Protein AF-A0A6J6N494-F1 (afdb_monomer)

Mean predicted aligned error: 5.53 Å

Sequence (133 aa):
MGIYVQSVPEFPFKIDIEVGNVGGPSGGQILTLAIYDKLTPGSLTGGQKIAGTGTITPEGVIGPIGGIRQKMYGALRAGAKWFLAPSENCDEVIGHVPDGIRVIKVSNIQDSLKAVKAIASSNGTASLPSCTK

Structure (mmCIF, N/CA/C/O backbone):
data_AF-A0A6J6N494-F1
#
_entry.id   AF-A0A6J6N494-F1
#
loop_
_atom_site.group_PDB
_atom_site.id
_atom_site.type_symbol
_atom_site.label_atom_id
_atom_site.label_alt_id
_atom_site.label_comp_id
_atom_site.label_asym_id
_atom_site.label_entity_id
_atom_site.label_seq_id
_atom_site.pdbx_PDB_ins_code
_atom_site.Cartn_x
_atom_site.Cartn_y
_atom_site.Cartn_z
_atom_site.occupancy
_atom_site.B_iso_or_equiv
_atom_site.auth_seq_id
_atom_site.auth_comp_id
_atom_site.auth_asym_id
_atom_site.auth_atom_id
_atom_site.pdbx_PDB_model_num
ATOM 1 N N . MET A 1 1 ? 15.628 -12.795 -23.690 1.00 40.03 1 MET A N 1
ATOM 2 C CA . MET A 1 1 ? 16.365 -13.539 -22.647 1.00 40.03 1 MET A CA 1
ATOM 3 C C . MET A 1 1 ? 17.738 -12.906 -22.548 1.00 40.03 1 MET A C 1
ATOM 5 O O . MET A 1 1 ? 18.440 -12.897 -23.549 1.00 40.03 1 MET A O 1
ATOM 9 N N . GLY A 1 2 ? 18.051 -12.271 -21.421 1.00 72.94 2 GLY A N 1
ATOM 10 C CA . GLY A 1 2 ? 19.299 -11.531 -21.210 1.00 72.94 2 GLY A CA 1
ATOM 11 C C . GLY A 1 2 ? 19.917 -11.900 -19.865 1.00 72.94 2 GLY A C 1
ATOM 12 O O . GLY A 1 2 ? 19.217 -12.409 -18.991 1.00 72.94 2 GLY A O 1
ATOM 13 N N . ILE A 1 3 ? 21.221 -11.672 -19.724 1.00 76.06 3 ILE A N 1
ATOM 14 C CA . ILE A 1 3 ? 21.945 -11.850 -18.462 1.00 76.06 3 ILE A CA 1
ATOM 15 C C . ILE A 1 3 ? 21.882 -10.521 -17.711 1.00 76.06 3 ILE A C 1
ATOM 17 O O . ILE A 1 3 ? 22.261 -9.486 -18.256 1.00 76.06 3 ILE A O 1
ATOM 21 N N . TYR A 1 4 ? 21.407 -10.559 -16.468 1.00 74.50 4 TYR A N 1
ATOM 22 C CA . TYR A 1 4 ? 21.381 -9.407 -15.574 1.00 74.50 4 TYR A CA 1
ATOM 23 C C . TYR A 1 4 ? 22.368 -9.647 -14.435 1.00 74.50 4 TYR A C 1
ATOM 25 O O . TYR A 1 4 ? 22.369 -10.716 -13.828 1.00 74.50 4 TYR A O 1
ATOM 33 N N . VAL A 1 5 ? 23.206 -8.653 -14.144 1.00 76.75 5 VAL A N 1
ATOM 34 C CA . VAL A 1 5 ? 24.010 -8.635 -12.920 1.00 76.75 5 VAL A CA 1
ATOM 35 C C . VAL A 1 5 ? 23.140 -8.024 -11.833 1.00 76.75 5 VAL A C 1
ATOM 37 O O . VAL A 1 5 ? 22.710 -6.878 -11.957 1.00 76.75 5 VAL A O 1
ATOM 40 N N . GLN A 1 6 ? 22.857 -8.793 -10.786 1.00 69.81 6 GLN A N 1
ATOM 41 C CA . GLN A 1 6 ? 22.067 -8.337 -9.650 1.00 69.81 6 GLN A CA 1
ATOM 42 C C . GLN A 1 6 ? 22.921 -8.416 -8.386 1.00 69.81 6 GLN A C 1
ATOM 44 O O . GLN A 1 6 ? 23.541 -9.441 -8.112 1.00 69.81 6 GLN A O 1
ATOM 49 N N . SER A 1 7 ? 22.965 -7.323 -7.625 1.00 75.44 7 SER A N 1
ATOM 50 C CA . SER A 1 7 ? 23.584 -7.321 -6.301 1.00 75.44 7 SER A CA 1
ATOM 51 C C . SER A 1 7 ? 22.679 -8.081 -5.335 1.00 75.44 7 SER A C 1
ATOM 53 O O . SER A 1 7 ? 21.497 -7.748 -5.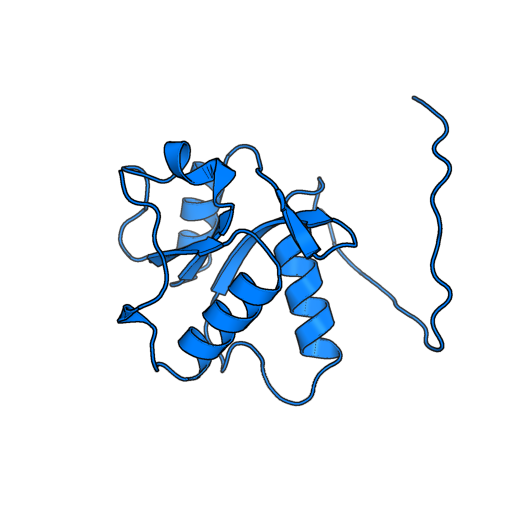211 1.00 75.44 7 SER A O 1
ATOM 55 N N . VAL A 1 8 ? 23.218 -9.110 -4.681 1.00 74.62 8 VAL A N 1
ATOM 56 C CA . VAL A 1 8 ? 22.508 -9.870 -3.649 1.00 74.62 8 VAL A CA 1
ATOM 57 C C . VAL A 1 8 ? 23.061 -9.438 -2.290 1.00 74.62 8 VAL A C 1
ATOM 59 O O . VAL A 1 8 ? 24.241 -9.667 -2.028 1.00 74.62 8 VAL A O 1
ATOM 62 N N . PRO A 1 9 ? 22.256 -8.783 -1.438 1.00 73.44 9 PRO A N 1
ATOM 63 C CA . PRO A 1 9 ? 22.696 -8.386 -0.107 1.00 73.44 9 PRO A CA 1
ATOM 64 C C . PRO A 1 9 ? 22.931 -9.607 0.790 1.00 73.44 9 PRO A C 1
ATOM 66 O O . PRO A 1 9 ? 22.164 -10.570 0.763 1.00 73.44 9 PRO A O 1
ATOM 69 N N . GLU A 1 10 ? 23.981 -9.543 1.607 1.00 81.56 10 GLU A N 1
ATOM 70 C CA . GLU A 1 10 ? 24.292 -10.555 2.615 1.00 81.56 10 GLU A CA 1
ATOM 71 C C . GLU A 1 10 ? 23.665 -10.137 3.953 1.00 81.56 10 GLU A C 1
ATOM 73 O O . GLU A 1 10 ? 23.941 -9.053 4.473 1.00 81.56 10 GLU A O 1
ATOM 78 N N . PHE A 1 11 ? 22.772 -10.969 4.494 1.00 79.38 11 PHE A N 1
ATOM 79 C CA . PHE A 1 11 ? 22.056 -10.684 5.739 1.00 79.38 11 PHE A CA 1
ATOM 80 C C . PHE A 1 11 ? 22.604 -11.534 6.893 1.00 79.38 11 PHE A C 1
ATOM 82 O O . PHE A 1 11 ? 22.948 -12.697 6.680 1.00 79.38 11 PHE A O 1
ATOM 89 N N . PRO A 1 12 ? 22.616 -11.025 8.141 1.00 84.94 12 PRO A N 1
ATOM 90 C CA . PRO A 1 12 ? 23.096 -11.779 9.305 1.00 84.94 12 PRO A CA 1
ATOM 91 C C . PRO A 1 12 ? 22.127 -12.888 9.767 1.00 84.94 12 PRO A C 1
ATOM 93 O O . PRO A 1 12 ? 22.304 -13.470 10.834 1.00 84.94 12 PRO A O 1
ATOM 96 N N . PHE A 1 13 ? 21.082 -13.173 8.989 1.00 82.88 13 PHE A N 1
ATOM 97 C CA . PHE A 1 13 ? 20.053 -14.171 9.258 1.00 82.88 13 PHE A CA 1
ATOM 98 C C . PHE A 1 13 ? 19.531 -14.760 7.942 1.00 82.88 13 PHE A C 1
ATOM 100 O O . PHE A 1 13 ? 19.651 -14.152 6.879 1.00 82.88 13 PHE A O 1
ATOM 107 N N . LYS A 1 14 ? 18.930 -15.952 8.015 1.00 80.56 14 LYS A N 1
ATOM 108 C CA . LYS A 1 14 ? 18.293 -16.597 6.860 1.00 80.56 14 LYS A CA 1
ATOM 109 C C . LYS A 1 14 ? 16.926 -15.976 6.587 1.00 80.56 14 LYS A C 1
ATOM 111 O O . LYS A 1 14 ? 16.158 -15.740 7.518 1.00 80.56 14 LYS A O 1
ATOM 116 N N . ILE A 1 15 ? 16.634 -15.738 5.312 1.00 76.38 15 ILE A N 1
ATOM 117 C CA . ILE A 1 15 ? 15.344 -15.237 4.838 1.00 76.38 15 ILE A CA 1
ATOM 118 C C . ILE A 1 15 ? 14.778 -16.275 3.874 1.00 76.38 15 ILE A C 1
ATOM 120 O O . ILE A 1 15 ? 15.287 -16.424 2.766 1.00 76.38 15 ILE A O 1
ATOM 124 N N . ASP A 1 16 ? 13.716 -16.957 4.289 1.00 80.69 16 ASP A N 1
ATOM 125 C CA . ASP A 1 16 ? 12.939 -17.850 3.432 1.00 80.69 16 ASP A CA 1
ATOM 126 C C . ASP A 1 16 ? 11.638 -17.138 3.032 1.00 80.69 16 ASP A C 1
ATOM 128 O O . ASP A 1 16 ? 10.850 -16.734 3.891 1.00 80.69 16 ASP A O 1
ATOM 132 N N . ILE A 1 17 ? 11.427 -16.937 1.726 1.00 74.88 17 ILE A N 1
ATOM 133 C CA . ILE A 1 17 ? 10.244 -16.255 1.179 1.00 74.88 17 ILE A CA 1
ATOM 134 C C . ILE A 1 17 ? 9.457 -17.238 0.317 1.00 74.88 17 ILE A C 1
ATOM 136 O O . ILE A 1 17 ? 9.919 -17.653 -0.744 1.00 74.88 17 ILE A O 1
ATOM 140 N N . GLU A 1 18 ? 8.231 -17.546 0.731 1.00 77.88 18 GLU A N 1
ATOM 141 C CA . GLU A 1 18 ? 7.276 -18.304 -0.071 1.00 77.88 18 GLU A CA 1
ATOM 142 C C . GLU A 1 18 ? 6.209 -17.354 -0.627 1.00 77.88 18 GLU A C 1
ATOM 144 O O . GLU A 1 18 ? 5.346 -16.859 0.095 1.00 77.88 18 GLU A O 1
ATOM 149 N N . VAL A 1 19 ? 6.290 -17.062 -1.926 1.00 68.31 19 VAL A N 1
ATOM 150 C CA . VAL A 1 19 ? 5.380 -16.123 -2.613 1.00 68.31 19 VAL A CA 1
ATOM 151 C C . VAL A 1 19 ? 4.241 -16.826 -3.362 1.00 68.31 19 VAL A C 1
ATOM 153 O O . VAL A 1 19 ? 3.382 -16.158 -3.934 1.00 68.31 19 VAL A O 1
ATOM 156 N N . GLY A 1 20 ? 4.193 -18.164 -3.351 1.00 73.44 20 GLY A N 1
ATOM 157 C CA . GLY A 1 20 ? 3.194 -18.953 -4.079 1.00 73.44 20 GLY A CA 1
ATOM 158 C C . GLY A 1 20 ? 3.137 -18.608 -5.576 1.00 73.44 20 GLY A C 1
ATOM 159 O O . GLY A 1 20 ? 4.149 -18.289 -6.193 1.00 73.44 20 GLY A O 1
ATOM 160 N N . ASN A 1 21 ? 1.935 -18.625 -6.163 1.00 68.06 21 ASN A N 1
ATOM 161 C CA . ASN A 1 21 ? 1.694 -18.294 -7.579 1.00 68.06 21 ASN A CA 1
ATOM 162 C C . ASN A 1 21 ? 1.564 -16.778 -7.847 1.00 68.06 21 ASN A C 1
ATOM 164 O O . ASN A 1 21 ? 0.747 -16.349 -8.666 1.00 68.06 21 ASN A O 1
ATOM 168 N N . VAL A 1 22 ? 2.330 -15.943 -7.143 1.00 67.06 22 VAL A N 1
ATOM 169 C CA . VAL A 1 22 ? 2.340 -14.490 -7.370 1.00 67.06 22 VAL A CA 1
ATOM 170 C C . VAL A 1 22 ? 3.347 -14.146 -8.471 1.00 67.06 22 VAL A C 1
ATOM 172 O O . VAL A 1 22 ? 4.533 -14.438 -8.357 1.00 67.06 22 VAL A O 1
ATOM 175 N N . GLY A 1 23 ? 2.871 -13.500 -9.540 1.00 64.44 23 GLY A N 1
ATOM 176 C CA . GLY A 1 23 ? 3.692 -13.069 -10.675 1.00 64.44 23 GLY A CA 1
ATOM 177 C C . GLY A 1 23 ? 3.807 -11.546 -10.801 1.00 64.44 23 GLY A C 1
ATOM 178 O O . GLY A 1 23 ? 2.818 -10.821 -10.683 1.00 64.44 23 GLY A O 1
ATOM 179 N N . GLY A 1 24 ? 5.014 -11.066 -11.115 1.00 69.69 24 GLY A N 1
ATOM 180 C CA . GLY A 1 24 ? 5.295 -9.679 -11.500 1.00 69.69 24 GLY A CA 1
ATOM 181 C C . GLY A 1 24 ? 5.628 -8.724 -10.340 1.00 69.69 24 GLY A C 1
ATOM 182 O O . GLY A 1 24 ? 5.256 -8.959 -9.192 1.00 69.69 24 GLY A O 1
ATOM 183 N N . PRO A 1 25 ? 6.294 -7.589 -10.626 1.00 79.19 25 PRO A N 1
ATOM 184 C CA . PRO A 1 25 ? 6.850 -6.695 -9.601 1.00 79.19 25 PRO A CA 1
ATOM 185 C C . PRO A 1 25 ? 5.784 -5.901 -8.827 1.00 79.19 25 PRO A C 1
ATOM 187 O O . PRO A 1 25 ? 6.081 -5.239 -7.840 1.00 79.19 25 PRO A O 1
ATOM 190 N N . SER A 1 26 ? 4.526 -5.955 -9.270 1.00 84.38 26 SER A N 1
ATOM 191 C CA . SER A 1 26 ? 3.432 -5.096 -8.802 1.00 84.38 26 SER A CA 1
ATOM 192 C C . SER A 1 26 ? 2.962 -5.334 -7.357 1.00 84.38 26 SER A C 1
ATOM 194 O O . SER A 1 26 ? 2.125 -4.578 -6.854 1.00 84.38 26 SER A O 1
ATOM 196 N N . GLY A 1 27 ? 3.454 -6.399 -6.718 1.00 84.94 27 GLY A N 1
ATOM 197 C CA . GLY A 1 27 ? 3.259 -6.698 -5.297 1.00 84.94 27 GLY A CA 1
ATOM 198 C C . GLY A 1 27 ? 4.429 -6.263 -4.408 1.00 84.94 27 GLY A C 1
ATOM 199 O O . GLY A 1 27 ? 4.391 -6.522 -3.208 1.00 84.94 27 GLY A O 1
ATOM 200 N N . GLY A 1 28 ? 5.457 -5.615 -4.969 1.00 92.19 28 GLY A N 1
ATOM 201 C CA . GLY A 1 28 ? 6.667 -5.232 -4.240 1.00 92.19 28 GLY A CA 1
ATOM 202 C C . GLY A 1 28 ? 6.362 -4.415 -2.987 1.00 92.19 28 GLY A C 1
ATOM 203 O O . GLY A 1 28 ? 6.811 -4.773 -1.903 1.00 92.19 28 GLY A O 1
ATOM 204 N N . GLN A 1 29 ? 5.506 -3.398 -3.103 1.00 95.69 29 GLN A N 1
ATOM 205 C CA . GLN A 1 29 ? 5.113 -2.564 -1.965 1.00 95.69 29 GLN A CA 1
ATOM 206 C C . GLN A 1 29 ? 4.530 -3.379 -0.795 1.00 95.69 29 GLN A C 1
ATOM 208 O O . GLN A 1 29 ? 4.956 -3.209 0.348 1.00 95.69 29 GLN A O 1
ATOM 213 N N . ILE A 1 30 ? 3.533 -4.238 -1.051 1.00 93.75 30 ILE A N 1
ATOM 214 C CA . ILE A 1 30 ? 2.845 -4.960 0.029 1.00 93.75 30 ILE A CA 1
ATOM 215 C C . ILE A 1 30 ? 3.743 -6.044 0.632 1.00 93.75 30 ILE A C 1
ATOM 217 O O . ILE A 1 30 ? 3.704 -6.261 1.842 1.00 93.75 30 ILE A O 1
ATOM 221 N N . LEU A 1 31 ? 4.610 -6.659 -0.181 1.00 92.62 31 LEU A N 1
ATOM 222 C CA . LEU A 1 31 ? 5.623 -7.598 0.296 1.00 92.62 31 LEU A CA 1
ATOM 223 C C . LEU A 1 31 ? 6.633 -6.901 1.217 1.00 92.62 31 LEU A C 1
ATOM 225 O O . LEU A 1 31 ? 6.932 -7.415 2.293 1.00 92.62 31 LEU A O 1
ATOM 229 N N . THR A 1 32 ? 7.105 -5.706 0.851 1.00 93.94 32 THR A N 1
ATOM 230 C CA . THR A 1 32 ? 7.998 -4.909 1.703 1.00 93.94 32 THR A CA 1
ATOM 231 C C . THR A 1 32 ? 7.349 -4.569 3.042 1.00 93.94 32 THR A C 1
ATOM 233 O O . THR A 1 32 ? 7.994 -4.718 4.077 1.00 93.94 32 THR A O 1
ATOM 236 N N . LEU A 1 33 ? 6.075 -4.162 3.053 1.00 95.12 33 LEU A N 1
ATOM 237 C CA . LEU A 1 33 ? 5.350 -3.894 4.301 1.00 95.12 33 LEU A CA 1
ATOM 238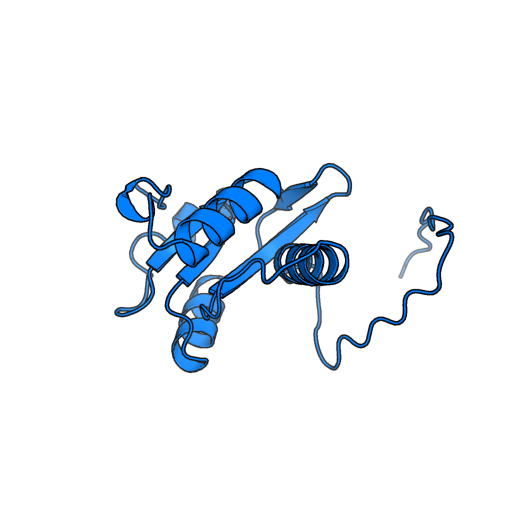 C C . LEU A 1 33 ? 5.188 -5.153 5.162 1.00 95.12 33 LEU A C 1
ATOM 240 O O . LEU A 1 33 ? 5.320 -5.064 6.378 1.00 95.12 33 LEU A O 1
ATOM 244 N N . ALA A 1 34 ? 4.936 -6.312 4.549 1.00 92.06 34 ALA A N 1
ATOM 245 C CA . ALA A 1 34 ? 4.819 -7.580 5.268 1.00 92.06 34 ALA A CA 1
ATOM 246 C C . ALA A 1 34 ? 6.151 -8.006 5.906 1.00 92.06 34 ALA A C 1
ATOM 248 O O . ALA A 1 34 ? 6.175 -8.428 7.060 1.00 92.06 34 ALA A O 1
ATOM 249 N N . ILE A 1 35 ? 7.267 -7.854 5.185 1.00 91.25 35 ILE A N 1
ATOM 250 C CA . ILE A 1 35 ? 8.607 -8.106 5.734 1.00 91.25 35 ILE A CA 1
ATOM 251 C C . ILE A 1 35 ? 8.903 -7.119 6.869 1.00 91.25 35 ILE A C 1
ATOM 253 O O . ILE A 1 35 ? 9.366 -7.532 7.929 1.00 91.25 35 ILE A O 1
ATOM 257 N N . TYR A 1 36 ? 8.592 -5.832 6.683 1.00 93.44 36 TYR A N 1
ATOM 258 C CA . TYR A 1 36 ? 8.769 -4.816 7.722 1.00 93.44 36 TYR A CA 1
ATOM 259 C C . TYR A 1 36 ? 7.982 -5.166 8.991 1.00 93.44 36 TYR A C 1
ATOM 261 O O . TYR A 1 36 ? 8.562 -5.184 10.071 1.00 93.44 36 TYR A O 1
ATOM 269 N N . ASP A 1 37 ? 6.697 -5.514 8.860 1.00 92.88 37 ASP A N 1
ATOM 270 C CA . ASP A 1 37 ? 5.843 -5.943 9.976 1.00 92.88 37 ASP A CA 1
ATOM 271 C C . ASP A 1 37 ? 6.447 -7.136 10.731 1.00 92.88 37 ASP A C 1
ATOM 273 O O . ASP A 1 37 ? 6.486 -7.133 11.955 1.00 92.88 37 ASP A O 1
ATOM 277 N N . LYS A 1 38 ? 7.012 -8.120 10.019 1.00 90.00 38 LYS A N 1
ATOM 278 C CA . LYS A 1 38 ? 7.677 -9.278 10.642 1.00 90.00 38 LYS A CA 1
ATOM 279 C C . LYS A 1 38 ? 8.968 -8.937 11.379 1.00 90.00 38 LYS A C 1
ATOM 281 O O . LYS A 1 38 ? 9.298 -9.617 12.348 1.00 90.00 38 LYS A O 1
ATOM 286 N N . LEU A 1 39 ? 9.708 -7.937 10.909 1.00 90.25 39 LEU A N 1
ATOM 287 C CA . LEU A 1 39 ? 10.988 -7.536 11.495 1.00 90.25 39 LEU A CA 1
ATOM 288 C C . LEU A 1 39 ? 10.834 -6.513 12.629 1.00 90.25 39 LEU A C 1
ATOM 290 O O . LEU A 1 39 ? 11.778 -6.313 13.393 1.00 90.25 39 LEU A O 1
ATOM 294 N N . THR A 1 40 ? 9.675 -5.863 12.755 1.00 90.31 40 THR A N 1
ATOM 295 C CA . THR A 1 40 ? 9.422 -4.863 13.800 1.00 90.31 40 THR A CA 1
ATOM 296 C C . THR A 1 40 ? 8.470 -5.371 14.883 1.00 90.31 40 THR A C 1
ATOM 298 O O . THR A 1 40 ? 7.548 -6.119 14.579 1.00 90.31 40 THR A O 1
ATOM 301 N N . PRO A 1 41 ? 8.632 -4.957 16.153 1.00 90.50 41 PRO A N 1
ATOM 302 C CA . PRO A 1 41 ? 7.694 -5.330 17.205 1.00 90.50 41 PRO A CA 1
ATOM 303 C C . PRO A 1 41 ? 6.280 -4.776 16.977 1.00 90.50 41 PRO A C 1
ATOM 305 O O . PRO A 1 41 ? 6.106 -3.621 16.587 1.00 90.50 41 PRO A O 1
ATOM 308 N N . GLY A 1 42 ? 5.275 -5.570 17.351 1.00 89.56 42 GLY A N 1
ATOM 309 C CA . GLY A 1 42 ? 3.861 -5.198 17.271 1.00 89.56 42 GLY A CA 1
ATOM 310 C C . GLY A 1 42 ? 3.198 -5.610 15.956 1.00 89.56 42 GLY A C 1
ATOM 311 O O . GLY A 1 42 ? 3.811 -6.248 15.114 1.00 89.56 42 GLY A O 1
ATOM 312 N N . SER A 1 43 ? 1.913 -5.277 15.810 1.00 91.06 43 SER A N 1
ATOM 313 C CA . SER A 1 43 ? 1.180 -5.459 14.552 1.00 91.06 43 SER A CA 1
ATOM 314 C C . SER A 1 43 ? 1.071 -4.120 13.840 1.00 91.06 43 SER A C 1
ATOM 316 O O . SER A 1 43 ? 0.393 -3.210 14.325 1.00 91.06 43 SER A O 1
ATOM 318 N N . LEU A 1 44 ? 1.699 -4.010 12.673 1.00 94.00 44 LEU A N 1
ATOM 319 C CA . LEU A 1 44 ? 1.705 -2.807 11.849 1.00 94.00 44 LEU A CA 1
ATOM 320 C C . LEU A 1 44 ? 0.284 -2.385 11.453 1.00 94.00 44 LEU A C 1
ATOM 322 O O . LEU A 1 44 ? -0.011 -1.194 11.423 1.00 94.00 44 LEU A O 1
ATOM 326 N N . THR A 1 45 ? -0.601 -3.347 11.174 1.00 93.31 45 THR A N 1
ATOM 327 C CA . THR A 1 45 ? -1.965 -3.093 10.682 1.00 93.31 45 THR A CA 1
ATOM 328 C C . THR A 1 45 ? -3.012 -2.939 11.784 1.00 93.31 45 THR A C 1
ATOM 330 O O . THR A 1 45 ? -4.146 -2.565 11.483 1.00 93.31 45 THR A O 1
ATOM 333 N N . GLY A 1 46 ? -2.685 -3.253 13.043 1.00 91.38 46 GLY A N 1
ATOM 334 C CA . GLY A 1 46 ? -3.653 -3.211 14.146 1.00 91.38 46 GLY A CA 1
ATOM 335 C C . GLY A 1 46 ? -4.884 -4.100 13.911 1.00 91.38 46 GLY A C 1
ATOM 336 O O . GLY A 1 46 ? -5.993 -3.738 14.297 1.00 91.38 46 GLY A O 1
ATOM 337 N N . GLY A 1 47 ? -4.717 -5.224 13.203 1.00 91.62 47 GLY A N 1
ATOM 338 C CA . GLY A 1 47 ? -5.806 -6.148 12.852 1.00 91.62 47 GLY A CA 1
ATOM 339 C C . GLY A 1 47 ? -6.690 -5.706 11.677 1.00 91.62 47 GLY A C 1
ATOM 340 O O . GLY A 1 47 ? -7.640 -6.408 11.325 1.00 91.62 47 GLY A O 1
ATOM 341 N N . GLN A 1 48 ? -6.396 -4.570 11.038 1.00 94.31 48 GLN A N 1
ATOM 342 C CA . GLN A 1 48 ? -7.148 -4.091 9.878 1.00 94.31 48 GLN A CA 1
ATOM 343 C C . GLN A 1 48 ? -6.767 -4.852 8.601 1.00 94.31 48 GLN A C 1
ATOM 345 O O . GLN A 1 48 ? -5.599 -5.152 8.350 1.00 94.31 48 GLN A O 1
ATOM 350 N N . LYS A 1 49 ? -7.761 -5.116 7.742 1.00 94.44 49 LYS A N 1
ATOM 351 C CA . LYS A 1 49 ? -7.540 -5.674 6.400 1.00 94.44 49 LYS A CA 1
ATOM 352 C C . LYS A 1 49 ? -7.212 -4.555 5.414 1.00 94.44 49 LYS A C 1
ATOM 354 O O . LYS A 1 49 ? -8.104 -3.816 4.983 1.00 94.44 49 LYS A O 1
ATOM 359 N N . ILE A 1 50 ? -5.931 -4.448 5.073 1.00 96.44 50 ILE A N 1
ATOM 360 C CA . ILE A 1 50 ? -5.377 -3.441 4.166 1.00 96.44 50 ILE A CA 1
ATOM 361 C C . ILE A 1 50 ? -4.788 -4.162 2.956 1.00 96.44 50 ILE A C 1
ATOM 363 O O . ILE A 1 50 ? -3.964 -5.061 3.105 1.00 96.44 50 ILE A O 1
ATOM 367 N N . ALA A 1 51 ? -5.219 -3.764 1.765 1.00 97.00 51 ALA A N 1
ATOM 368 C CA . ALA A 1 51 ? -4.633 -4.199 0.507 1.00 97.00 51 ALA A CA 1
ATOM 369 C C . ALA A 1 51 ? -3.768 -3.079 -0.082 1.00 97.00 51 ALA A C 1
ATOM 371 O O . ALA A 1 51 ? -3.927 -1.907 0.256 1.00 97.00 51 ALA A O 1
ATOM 372 N N . GLY A 1 52 ? -2.864 -3.427 -0.988 1.00 95.94 52 GLY A N 1
ATOM 373 C CA . GLY A 1 52 ? -2.044 -2.451 -1.692 1.00 95.94 52 GLY A CA 1
ATOM 374 C C . GLY A 1 52 ? -1.406 -3.041 -2.935 1.00 95.94 52 GLY A C 1
ATOM 375 O O . GLY A 1 52 ? -1.320 -4.263 -3.085 1.00 95.94 52 GLY A O 1
ATOM 376 N N . THR A 1 53 ? -0.970 -2.173 -3.838 1.00 96.25 53 THR A N 1
ATOM 377 C CA . THR A 1 53 ? -0.213 -2.557 -5.027 1.00 96.25 53 THR A CA 1
ATOM 378 C C . THR A 1 53 ? 0.778 -1.463 -5.382 1.00 96.25 53 THR A C 1
ATOM 380 O O . THR A 1 53 ? 0.523 -0.290 -5.157 1.00 96.25 53 THR A O 1
ATOM 383 N N . GLY A 1 54 ? 1.884 -1.857 -5.988 1.00 96.62 54 GLY A N 1
ATOM 384 C CA . GLY A 1 54 ? 2.938 -0.957 -6.412 1.00 96.62 54 GLY A CA 1
ATOM 385 C C . GLY A 1 54 ? 4.213 -1.753 -6.605 1.00 96.62 54 GLY A C 1
ATOM 386 O O . GLY A 1 54 ? 4.460 -2.726 -5.878 1.00 96.62 54 GLY A O 1
ATOM 387 N N . THR A 1 55 ? 5.017 -1.363 -7.587 1.00 96.38 55 THR A N 1
ATOM 388 C CA . THR A 1 55 ? 6.423 -1.775 -7.583 1.00 96.38 55 THR A CA 1
ATOM 389 C C . THR A 1 55 ? 7.144 -1.057 -6.444 1.00 96.38 55 THR A C 1
ATOM 391 O O . THR A 1 55 ? 6.591 -0.142 -5.832 1.00 96.38 55 THR A O 1
ATOM 394 N N . ILE A 1 56 ? 8.361 -1.480 -6.118 1.00 95.81 56 ILE A N 1
ATOM 395 C CA . ILE A 1 56 ? 9.184 -0.763 -5.148 1.00 95.81 56 ILE A CA 1
ATOM 396 C C . ILE A 1 56 ? 10.651 -0.815 -5.555 1.00 95.81 56 ILE A C 1
ATOM 398 O O . ILE A 1 56 ? 11.142 -1.873 -5.955 1.00 95.81 56 ILE A O 1
ATOM 402 N N . THR A 1 57 ? 11.333 0.325 -5.486 1.00 94.19 57 THR A N 1
ATOM 403 C CA . THR A 1 57 ? 12.785 0.409 -5.697 1.00 94.19 57 THR A CA 1
ATOM 404 C C . THR A 1 57 ? 13.540 0.231 -4.371 1.00 94.19 57 THR A C 1
ATOM 406 O O . THR A 1 57 ? 12.933 0.384 -3.305 1.00 94.19 57 THR A O 1
ATOM 409 N N . PRO A 1 58 ? 14.855 -0.062 -4.387 1.00 91.06 58 PRO A N 1
ATOM 410 C CA . PRO A 1 58 ? 15.676 -0.109 -3.170 1.00 91.06 58 PRO A CA 1
ATOM 411 C C . PRO A 1 58 ? 15.659 1.194 -2.353 1.00 91.06 58 PRO A C 1
ATOM 413 O O . PRO A 1 58 ? 15.768 1.160 -1.130 1.00 91.06 58 PRO A O 1
ATOM 416 N N . GLU A 1 59 ? 15.455 2.336 -3.009 1.00 94.31 59 GLU A N 1
ATOM 417 C CA . GLU A 1 59 ? 15.324 3.660 -2.383 1.00 94.31 59 GLU A CA 1
ATOM 418 C C . GLU A 1 59 ? 13.935 3.875 -1.751 1.00 94.31 59 GLU A C 1
ATOM 420 O O . GLU A 1 59 ? 13.676 4.905 -1.127 1.00 94.31 59 GLU A O 1
ATOM 425 N N . GLY A 1 60 ? 13.025 2.909 -1.901 1.00 96.00 60 GLY A N 1
ATOM 426 C CA . GLY A 1 60 ? 11.683 2.938 -1.329 1.00 96.00 60 GLY A CA 1
ATOM 427 C C . GLY A 1 60 ? 10.663 3.727 -2.148 1.00 96.00 60 GLY A C 1
ATOM 428 O O . GLY A 1 60 ? 9.602 4.057 -1.610 1.00 96.00 60 GLY A O 1
ATOM 429 N N . VAL A 1 61 ? 10.951 4.031 -3.418 1.00 98.06 61 VAL A N 1
ATOM 430 C CA . VAL A 1 61 ? 10.000 4.676 -4.339 1.00 98.06 61 VAL A CA 1
ATOM 431 C C . VAL A 1 61 ? 8.984 3.648 -4.822 1.00 98.06 61 VAL A C 1
ATOM 433 O O . VAL A 1 61 ? 9.362 2.542 -5.206 1.00 98.06 61 VAL A O 1
ATOM 436 N N . ILE A 1 62 ? 7.698 4.005 -4.796 1.00 98.12 62 ILE A N 1
ATOM 437 C CA . ILE A 1 62 ? 6.605 3.148 -5.263 1.00 98.12 62 ILE A CA 1
ATOM 438 C C . ILE A 1 62 ? 6.233 3.561 -6.679 1.00 98.12 62 ILE A C 1
ATOM 440 O O . ILE A 1 62 ? 5.776 4.680 -6.885 1.00 98.12 62 ILE A O 1
ATOM 444 N N . GLY A 1 63 ? 6.403 2.643 -7.627 1.00 97.19 63 GLY A N 1
ATOM 445 C CA . GLY A 1 63 ? 6.084 2.886 -9.031 1.00 97.19 63 GLY A CA 1
ATOM 446 C C . GLY A 1 63 ? 4.712 2.348 -9.454 1.00 97.19 63 GLY A C 1
ATOM 447 O O . GLY A 1 63 ? 4.071 1.580 -8.716 1.00 97.19 63 GLY A O 1
ATOM 448 N N . PRO A 1 64 ? 4.267 2.721 -10.667 1.00 97.06 64 PRO A N 1
ATOM 449 C CA . PRO A 1 64 ? 2.960 2.370 -11.191 1.00 97.06 64 PRO A CA 1
ATOM 450 C C . PRO A 1 64 ? 2.871 0.892 -11.562 1.00 97.06 64 PRO A C 1
ATOM 452 O O . PRO A 1 64 ? 3.865 0.176 -11.723 1.00 97.06 64 PRO A O 1
ATOM 455 N N . ILE A 1 65 ? 1.637 0.430 -11.723 1.00 96.19 65 ILE A N 1
ATOM 456 C CA . ILE A 1 65 ? 1.312 -0.944 -12.102 1.00 96.19 65 ILE A CA 1
ATOM 457 C C . ILE A 1 65 ? 0.216 -0.964 -13.164 1.00 96.19 65 ILE A C 1
ATOM 459 O O . ILE A 1 65 ? -0.543 -0.013 -13.304 1.00 96.19 65 ILE A O 1
ATOM 463 N N . GLY A 1 66 ? 0.090 -2.077 -13.883 1.00 94.56 66 GLY A N 1
ATOM 464 C CA . GLY A 1 66 ? -1.058 -2.317 -14.757 1.00 94.56 66 GLY A CA 1
ATOM 465 C C . GLY A 1 66 ? -2.247 -2.926 -14.007 1.00 94.56 66 GLY A C 1
ATOM 466 O O . GLY A 1 66 ? -2.070 -3.733 -13.087 1.00 94.56 66 GLY A O 1
ATOM 467 N N . GLY A 1 67 ? -3.462 -2.581 -14.439 1.00 94.81 67 GLY A N 1
ATOM 468 C CA . GLY A 1 67 ? -4.695 -3.238 -13.994 1.00 94.81 67 GLY A CA 1
ATOM 469 C C . GLY A 1 67 ? -5.128 -2.875 -12.570 1.00 94.81 67 GLY A C 1
ATOM 470 O O . GLY A 1 67 ? -5.640 -3.725 -11.833 1.00 94.81 67 GLY A O 1
ATOM 471 N N . ILE A 1 68 ? -4.903 -1.625 -12.147 1.00 96.50 68 ILE A N 1
ATOM 472 C CA . ILE A 1 68 ? -5.215 -1.195 -10.776 1.00 96.50 68 ILE A CA 1
ATOM 473 C C . ILE A 1 68 ? -6.708 -1.308 -10.456 1.00 96.50 68 ILE A C 1
ATOM 475 O O . ILE A 1 68 ? -7.074 -1.698 -9.348 1.00 96.50 68 ILE A O 1
ATOM 479 N N . ARG A 1 69 ? -7.580 -1.073 -11.443 1.00 96.88 69 ARG A N 1
ATOM 480 C CA . ARG A 1 69 ? -9.037 -1.193 -11.284 1.00 96.88 69 ARG A CA 1
ATOM 481 C C . ARG A 1 69 ? -9.433 -2.603 -10.862 1.00 96.88 69 ARG A C 1
ATOM 483 O O . ARG A 1 69 ? -10.095 -2.784 -9.843 1.00 96.88 69 ARG A O 1
ATOM 490 N N . GLN A 1 70 ? -8.966 -3.614 -11.590 1.00 96.00 70 GLN A N 1
ATOM 491 C CA . GLN A 1 70 ? -9.242 -5.023 -11.302 1.00 96.00 70 GLN A CA 1
ATOM 492 C C . GLN A 1 70 ? -8.717 -5.417 -9.917 1.00 96.00 70 GLN A C 1
ATOM 494 O O . GLN A 1 70 ? -9.374 -6.168 -9.193 1.00 96.00 70 GLN A O 1
ATOM 499 N N . LYS A 1 71 ? -7.564 -4.870 -9.517 1.00 96.06 71 LYS A N 1
ATOM 500 C CA . LYS A 1 71 ? -6.982 -5.100 -8.191 1.00 96.06 71 LYS A CA 1
ATOM 501 C C . LYS A 1 71 ? -7.794 -4.472 -7.063 1.00 96.06 71 LYS A C 1
ATOM 503 O O . LYS A 1 71 ? -7.950 -5.127 -6.037 1.00 96.06 71 LYS A O 1
ATOM 508 N N . MET A 1 72 ? -8.362 -3.278 -7.248 1.00 97.56 72 MET A N 1
ATOM 509 C CA . MET A 1 72 ? -9.265 -2.674 -6.257 1.00 97.56 72 MET A CA 1
ATOM 510 C C . MET A 1 72 ? -10.502 -3.552 -6.023 1.00 97.56 72 MET A C 1
ATOM 512 O O . MET A 1 72 ? -10.840 -3.844 -4.877 1.00 97.56 72 MET A O 1
ATOM 516 N N . TYR A 1 73 ? -11.129 -4.064 -7.088 1.00 97.19 73 TYR A N 1
ATOM 517 C CA . TYR A 1 73 ? -12.244 -5.014 -6.955 1.00 97.19 73 TYR A CA 1
ATOM 518 C C . TYR A 1 73 ? -11.811 -6.350 -6.335 1.00 97.19 73 TYR A C 1
ATOM 520 O O . TYR A 1 73 ? -12.554 -6.948 -5.557 1.00 97.19 73 TYR A O 1
ATOM 528 N N . GLY A 1 74 ? -10.610 -6.838 -6.657 1.00 96.25 74 GLY A N 1
ATOM 529 C CA . GLY A 1 74 ? -10.022 -8.011 -6.007 1.00 96.25 74 GLY A CA 1
ATOM 530 C C . GLY A 1 74 ? -9.855 -7.814 -4.498 1.00 96.25 74 GLY A C 1
ATOM 531 O O . GLY A 1 74 ? -10.282 -8.664 -3.719 1.00 96.25 74 GLY A O 1
ATOM 532 N N . ALA A 1 75 ? -9.311 -6.668 -4.091 1.00 96.88 75 ALA A N 1
ATOM 533 C CA . ALA A 1 75 ? -9.134 -6.296 -2.693 1.00 96.88 75 ALA A CA 1
ATOM 534 C C . ALA A 1 75 ? -10.468 -6.178 -1.945 1.00 96.88 75 ALA A C 1
ATOM 536 O O . ALA A 1 75 ? -10.601 -6.722 -0.848 1.00 96.88 75 ALA A O 1
ATOM 537 N N . LEU A 1 76 ? -11.468 -5.540 -2.560 1.00 97.12 76 LEU A N 1
ATOM 538 C CA . LEU A 1 76 ? -12.814 -5.458 -1.996 1.00 97.12 76 LEU A CA 1
ATOM 539 C C . LEU A 1 76 ? -13.408 -6.858 -1.776 1.00 97.12 76 LEU A C 1
ATOM 541 O O . LEU A 1 76 ? -13.887 -7.152 -0.684 1.00 97.12 76 LEU A O 1
ATOM 545 N N . ARG A 1 77 ? -13.324 -7.752 -2.775 1.00 96.88 77 ARG A N 1
ATOM 546 C CA . ARG A 1 77 ? -13.804 -9.144 -2.649 1.00 96.88 77 ARG A CA 1
ATOM 547 C C . ARG A 1 77 ? -13.070 -9.935 -1.564 1.00 96.88 77 ARG A C 1
ATOM 549 O O . ARG A 1 77 ? -13.671 -10.802 -0.941 1.00 96.88 77 ARG A O 1
ATOM 556 N N . ALA A 1 78 ? -11.801 -9.620 -1.305 1.00 95.75 78 ALA A N 1
ATOM 557 C CA . ALA A 1 78 ? -11.031 -10.184 -0.194 1.00 95.75 78 ALA A CA 1
ATOM 558 C C . ALA A 1 78 ? -11.384 -9.563 1.181 1.00 95.75 78 ALA A C 1
ATOM 560 O O . ALA A 1 78 ? -10.840 -9.965 2.216 1.00 95.75 78 ALA A O 1
ATOM 561 N N . GLY A 1 79 ? -12.303 -8.593 1.213 1.00 96.56 79 GLY A N 1
ATOM 562 C CA . GLY A 1 79 ? -12.778 -7.925 2.422 1.00 96.56 79 GLY A CA 1
ATOM 563 C C . GLY A 1 79 ? -11.857 -6.815 2.929 1.00 96.56 79 GLY A C 1
ATOM 564 O O . GLY A 1 79 ? -11.938 -6.458 4.107 1.00 96.56 79 GLY A O 1
ATOM 565 N N . ALA A 1 80 ? -10.962 -6.287 2.090 1.00 97.19 80 ALA A N 1
ATOM 566 C CA . ALA A 1 80 ? -10.165 -5.119 2.443 1.00 97.19 80 ALA A CA 1
ATOM 567 C C . ALA A 1 80 ? -11.036 -3.855 2.431 1.00 97.19 80 ALA A C 1
ATOM 569 O O . ALA A 1 80 ? -11.778 -3.612 1.482 1.00 97.19 80 ALA A O 1
ATOM 570 N N . LYS A 1 81 ? -10.909 -3.029 3.475 1.00 95.88 81 LYS A N 1
ATOM 571 C CA . LYS A 1 81 ? -11.573 -1.711 3.557 1.00 95.88 81 LYS A CA 1
ATOM 572 C C . LYS A 1 81 ? -10.679 -0.571 3.076 1.00 95.88 81 LYS A C 1
ATOM 574 O O . LYS A 1 81 ? -11.158 0.530 2.820 1.00 95.88 81 LYS A O 1
ATOM 579 N N . TRP A 1 82 ? -9.386 -0.847 2.948 1.00 97.25 82 TRP A N 1
ATOM 580 C CA . TRP A 1 82 ? -8.353 0.120 2.610 1.00 97.25 82 TRP A CA 1
ATOM 581 C C . TRP A 1 82 ? -7.501 -0.417 1.470 1.00 97.25 82 TRP A C 1
ATOM 583 O O . TRP A 1 82 ? -7.126 -1.593 1.483 1.00 97.25 82 TRP A O 1
ATOM 593 N N . PHE A 1 83 ? -7.184 0.449 0.513 1.00 97.94 83 PHE A N 1
ATOM 594 C CA . PHE A 1 83 ? -6.347 0.119 -0.632 1.00 97.94 83 PHE A CA 1
ATOM 595 C C . PHE A 1 83 ? -5.254 1.171 -0.818 1.00 97.94 83 PHE A C 1
ATOM 597 O O . PHE A 1 83 ? -5.560 2.337 -1.054 1.00 97.94 83 PHE A O 1
ATOM 604 N N . LEU A 1 84 ? -3.987 0.772 -0.725 1.00 98.25 84 LEU A N 1
ATOM 605 C CA . LEU A 1 84 ? -2.850 1.636 -1.042 1.00 98.25 84 LEU A CA 1
ATOM 606 C C . LEU A 1 84 ? -2.597 1.602 -2.557 1.00 98.25 84 LEU A C 1
ATOM 608 O O . LEU A 1 84 ? -2.333 0.535 -3.113 1.00 98.25 84 LEU A O 1
ATOM 612 N N . ALA A 1 85 ? -2.690 2.758 -3.211 1.00 98.06 85 ALA A N 1
ATOM 613 C CA . ALA A 1 85 ? -2.507 2.915 -4.651 1.00 98.06 85 ALA A CA 1
ATOM 614 C C . ALA A 1 85 ? -1.291 3.808 -4.964 1.00 98.06 85 ALA A C 1
ATOM 616 O O . ALA A 1 85 ? -1.152 4.859 -4.326 1.00 98.06 85 ALA A O 1
ATOM 617 N N . PRO A 1 86 ? -0.455 3.457 -5.962 1.00 98.25 86 PRO A N 1
ATOM 618 C CA . PRO A 1 86 ? 0.618 4.328 -6.425 1.00 98.25 86 PRO A CA 1
ATOM 619 C C . PRO A 1 86 ? 0.045 5.650 -6.932 1.00 98.25 86 PRO A C 1
ATOM 621 O O . PRO A 1 86 ? -0.977 5.671 -7.622 1.00 98.25 86 PRO A O 1
ATOM 624 N N . SER A 1 87 ? 0.711 6.754 -6.613 1.00 97.75 87 SER A N 1
ATOM 625 C CA . SER A 1 87 ? 0.307 8.093 -7.047 1.00 97.75 87 SER A CA 1
ATOM 626 C C . SER A 1 87 ? 0.258 8.229 -8.565 1.00 97.75 87 SER A C 1
ATOM 628 O O . SER A 1 87 ? -0.666 8.847 -9.088 1.00 97.75 87 SER A O 1
ATOM 630 N N . GLU A 1 88 ? 1.175 7.569 -9.265 1.00 97.44 88 GLU A N 1
ATOM 631 C CA . GLU A 1 88 ? 1.228 7.521 -10.728 1.00 97.44 88 GLU A CA 1
ATOM 632 C C . GLU A 1 88 ? 0.057 6.751 -11.366 1.00 97.44 88 GLU A C 1
ATOM 634 O O . GLU A 1 88 ? -0.196 6.904 -12.555 1.00 97.44 88 GLU A O 1
ATOM 639 N N . ASN A 1 89 ? -0.709 5.964 -10.600 1.00 97.50 89 ASN A N 1
ATOM 640 C CA . ASN A 1 89 ? -1.934 5.322 -11.088 1.00 97.50 89 ASN A CA 1
ATOM 641 C C . ASN A 1 89 ? -3.209 6.137 -10.793 1.00 97.50 89 ASN A C 1
ATOM 643 O O . ASN A 1 89 ? -4.311 5.642 -11.048 1.00 97.50 89 ASN A O 1
ATOM 647 N N . CYS A 1 90 ? -3.116 7.353 -10.239 1.00 97.31 90 CYS A N 1
ATOM 648 C CA . CYS A 1 90 ? -4.307 8.095 -9.813 1.00 97.31 90 CYS A CA 1
ATOM 649 C C . CYS A 1 90 ? -5.310 8.363 -10.946 1.00 97.31 90 CYS A C 1
ATOM 651 O O . CYS A 1 90 ? -6.513 8.275 -10.700 1.00 97.31 90 CYS A O 1
ATOM 653 N N . ASP A 1 91 ? -4.850 8.585 -12.178 1.00 96.81 91 ASP A N 1
ATOM 654 C CA . ASP A 1 91 ? -5.729 8.789 -13.339 1.00 96.81 91 ASP A CA 1
ATOM 655 C C . ASP A 1 91 ? -6.616 7.567 -13.628 1.00 96.81 91 ASP A C 1
ATOM 657 O O . ASP A 1 91 ? -7.764 7.696 -14.054 1.00 96.81 91 ASP A O 1
ATOM 661 N N . GLU A 1 92 ? -6.128 6.357 -13.342 1.00 96.19 92 GLU A N 1
ATOM 662 C CA . GLU A 1 92 ? -6.909 5.126 -13.489 1.00 96.19 92 GLU A CA 1
ATOM 663 C C . GLU A 1 92 ? -7.831 4.850 -12.296 1.00 96.19 92 GLU A C 1
ATOM 665 O O . GLU A 1 92 ? -8.815 4.117 -12.449 1.00 96.19 92 GLU A O 1
ATOM 670 N N . VAL A 1 93 ? -7.499 5.398 -11.123 1.00 96.88 93 VAL A N 1
ATOM 671 C CA . VAL A 1 93 ? -8.240 5.237 -9.863 1.00 96.88 93 VAL A CA 1
ATOM 672 C C . VAL A 1 93 ? -9.443 6.174 -9.805 1.00 96.88 93 VAL A C 1
ATOM 674 O O . VAL A 1 93 ? -10.526 5.760 -9.382 1.00 96.88 93 VAL A O 1
ATOM 677 N N . ILE A 1 94 ?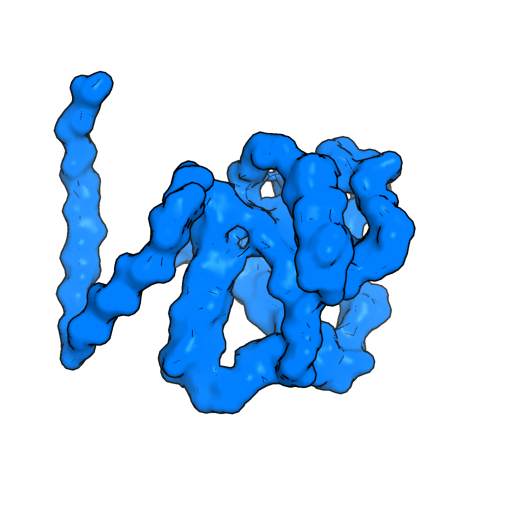 -9.269 7.434 -10.208 1.00 96.12 94 ILE A N 1
ATOM 678 C CA . ILE A 1 94 ? -10.308 8.466 -10.127 1.00 96.12 94 ILE A CA 1
ATOM 679 C C . ILE A 1 94 ? -11.536 8.029 -10.936 1.00 96.12 94 ILE A C 1
ATOM 681 O O . ILE A 1 94 ? -11.447 7.713 -12.117 1.00 96.12 94 ILE A O 1
ATOM 685 N N . GLY A 1 95 ? -12.704 8.014 -10.288 1.00 95.31 95 GLY A N 1
ATOM 686 C CA . GLY A 1 95 ? -13.965 7.577 -10.903 1.00 95.31 95 GLY A CA 1
ATOM 687 C C . GLY A 1 95 ? -14.145 6.058 -11.011 1.00 95.31 95 GLY A C 1
ATOM 688 O O . GLY A 1 95 ? -15.169 5.609 -11.517 1.00 95.31 95 GLY A O 1
ATOM 689 N N . HIS A 1 96 ? -13.190 5.262 -10.521 1.00 96.31 96 HIS A N 1
ATOM 690 C CA . HIS A 1 96 ? -13.223 3.797 -10.592 1.00 96.31 96 HIS A CA 1
ATOM 691 C C . HIS A 1 96 ? -13.051 3.107 -9.237 1.00 96.31 96 HIS A C 1
ATOM 693 O O . HIS A 1 96 ? -12.878 1.888 -9.190 1.00 96.31 96 HIS A O 1
ATOM 699 N N . VAL A 1 97 ? -13.087 3.870 -8.143 1.00 96.75 97 VAL A N 1
ATOM 700 C CA . VAL A 1 97 ? -13.049 3.333 -6.782 1.00 96.75 97 VAL A CA 1
ATOM 701 C C . VAL A 1 97 ? -14.351 2.571 -6.507 1.00 96.75 97 VAL A C 1
ATOM 703 O O . VAL A 1 97 ? -15.416 3.178 -6.603 1.00 96.75 97 VAL A O 1
ATOM 706 N N . PRO A 1 98 ? -14.298 1.267 -6.178 1.00 95.25 98 PRO A N 1
ATOM 707 C CA . PRO A 1 98 ? -15.486 0.510 -5.794 1.00 95.25 98 PRO A CA 1
ATOM 708 C C . PRO A 1 98 ? -16.105 1.034 -4.492 1.00 95.25 98 PRO A C 1
ATOM 710 O O . PRO A 1 98 ? -15.388 1.436 -3.574 1.00 95.25 98 PRO A O 1
ATOM 713 N N . ASP A 1 99 ? -17.426 0.941 -4.362 1.00 95.44 99 ASP A N 1
ATOM 714 C CA . ASP A 1 99 ? -18.090 1.244 -3.095 1.00 95.44 99 ASP A CA 1
ATOM 715 C C . ASP A 1 99 ? -17.626 0.285 -1.986 1.00 95.44 99 ASP A C 1
ATOM 717 O O . ASP A 1 99 ? -17.468 -0.921 -2.190 1.00 95.44 99 ASP A O 1
ATOM 721 N N . GLY A 1 100 ? -17.405 0.824 -0.785 1.00 93.88 100 GLY A N 1
ATOM 722 C CA . GLY A 1 100 ? -16.996 0.041 0.386 1.00 93.88 100 GLY A CA 1
ATOM 723 C C . GLY A 1 100 ? -15.485 -0.153 0.559 1.00 93.88 100 GLY A C 1
ATOM 724 O O . GLY A 1 100 ? -15.076 -0.742 1.562 1.00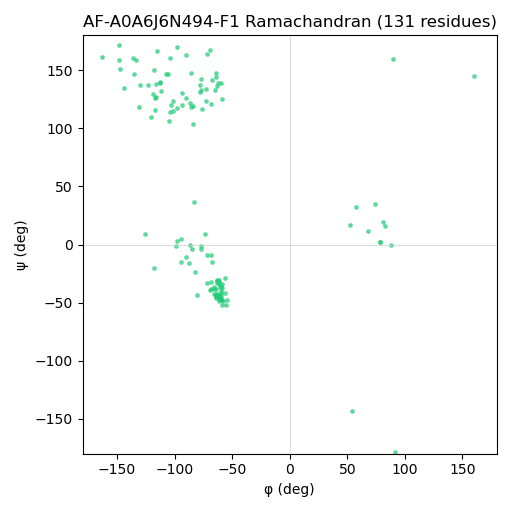 93.88 100 GLY A O 1
ATOM 725 N N . ILE A 1 101 ? -14.650 0.378 -0.343 1.00 95.56 101 ILE A N 1
ATOM 726 C CA . ILE A 1 101 ? -13.194 0.446 -0.159 1.00 95.56 101 ILE A CA 1
ATOM 727 C C . ILE A 1 101 ? -12.700 1.890 -0.258 1.00 95.56 101 ILE A C 1
ATOM 729 O O . ILE A 1 101 ? -13.114 2.653 -1.128 1.00 95.56 101 ILE A O 1
ATOM 733 N N . ARG A 1 102 ? -11.793 2.285 0.638 1.00 96.19 102 ARG A N 1
ATOM 734 C CA . ARG A 1 102 ? -11.153 3.601 0.601 1.00 96.19 102 ARG A CA 1
ATOM 735 C C . ARG A 1 102 ? -9.749 3.496 0.021 1.00 96.19 102 ARG A C 1
ATOM 737 O O . ARG A 1 102 ? -8.907 2.767 0.545 1.00 96.19 102 ARG A O 1
ATOM 744 N N . VAL A 1 103 ? -9.498 4.257 -1.042 1.00 97.38 103 VAL A N 1
ATOM 745 C CA . VAL A 1 103 ? -8.199 4.292 -1.722 1.00 97.38 103 VAL A CA 1
ATOM 746 C C . VAL A 1 103 ? -7.336 5.417 -1.163 1.00 97.38 103 VAL A C 1
ATOM 748 O O . VAL A 1 103 ? -7.785 6.559 -1.044 1.00 97.38 103 VAL A O 1
ATOM 751 N N . ILE A 1 104 ? -6.097 5.080 -0.822 1.00 97.94 104 ILE A N 1
ATOM 752 C CA . ILE A 1 104 ? -5.092 5.990 -0.280 1.00 97.94 104 ILE A CA 1
ATOM 753 C C . ILE A 1 104 ? -3.945 6.082 -1.275 1.00 97.94 104 ILE A C 1
ATOM 755 O O . ILE A 1 104 ? -3.378 5.068 -1.682 1.00 97.94 104 ILE A O 1
ATOM 759 N N . LYS A 1 105 ? -3.600 7.312 -1.640 1.00 97.94 105 LYS A N 1
ATOM 760 C CA . LYS A 1 105 ? -2.499 7.620 -2.547 1.00 97.94 105 LYS A CA 1
ATOM 761 C C . LYS A 1 105 ? -1.162 7.509 -1.814 1.00 97.94 105 LYS A C 1
ATOM 763 O O . LYS A 1 105 ? -0.996 8.113 -0.757 1.00 97.94 105 LYS A O 1
ATOM 768 N N . VAL A 1 106 ? -0.193 6.811 -2.396 1.00 98.19 106 VAL A N 1
ATOM 769 C CA . VAL A 1 106 ? 1.176 6.700 -1.866 1.00 98.19 106 VAL A CA 1
ATOM 770 C C . VAL A 1 106 ? 2.213 6.883 -2.974 1.00 98.19 106 VAL A C 1
ATOM 772 O O . VAL A 1 106 ? 1.977 6.468 -4.106 1.00 98.19 106 VAL A O 1
ATOM 775 N N . SER A 1 107 ? 3.367 7.472 -2.659 1.00 97.81 107 SER A N 1
ATOM 776 C CA . SER A 1 107 ? 4.485 7.603 -3.614 1.00 97.81 107 SER A CA 1
ATOM 777 C C . SER A 1 107 ? 5.749 6.876 -3.153 1.00 97.81 107 SER A C 1
ATOM 779 O O . SER A 1 107 ? 6.635 6.585 -3.951 1.00 97.81 107 SER A O 1
ATOM 781 N N . ASN A 1 108 ? 5.864 6.582 -1.859 1.00 97.94 108 ASN A N 1
ATOM 782 C CA . ASN A 1 108 ? 7.016 5.894 -1.287 1.00 97.94 108 ASN A CA 1
ATOM 783 C C . ASN A 1 108 ? 6.613 5.021 -0.084 1.00 97.94 108 ASN A C 1
ATOM 785 O O . ASN A 1 108 ? 5.480 5.063 0.418 1.00 97.94 108 ASN A O 1
ATOM 789 N N . ILE A 1 109 ? 7.557 4.218 0.401 1.00 97.12 109 ILE A N 1
ATOM 790 C CA . ILE A 1 109 ? 7.323 3.298 1.519 1.00 97.12 109 ILE A CA 1
ATOM 791 C C . ILE A 1 109 ? 6.976 4.021 2.830 1.00 97.12 109 ILE A C 1
ATOM 793 O O . ILE A 1 109 ? 6.191 3.503 3.623 1.00 97.12 109 ILE A O 1
ATOM 797 N N . GLN A 1 110 ? 7.483 5.238 3.047 1.00 97.00 110 GLN A N 1
ATOM 798 C CA . GLN A 1 110 ? 7.173 6.023 4.245 1.00 97.00 110 GLN A CA 1
ATOM 799 C C . GLN A 1 110 ? 5.718 6.495 4.244 1.00 97.00 110 GLN A C 1
ATOM 801 O O . GLN A 1 110 ? 5.063 6.443 5.285 1.00 97.00 110 GLN A O 1
ATOM 806 N N . ASP A 1 111 ? 5.181 6.889 3.087 1.00 97.19 111 ASP A N 1
ATOM 807 C CA . ASP A 1 111 ? 3.756 7.214 2.940 1.00 97.19 111 ASP A CA 1
ATOM 808 C C . ASP A 1 111 ? 2.887 6.003 3.285 1.00 97.19 111 ASP A C 1
ATOM 810 O O . ASP A 1 111 ? 1.896 6.120 4.006 1.00 97.19 111 ASP A O 1
ATOM 814 N N . SER A 1 112 ? 3.306 4.822 2.827 1.00 97.31 112 SER A N 1
ATOM 815 C CA . SER A 1 112 ? 2.611 3.568 3.111 1.00 97.31 112 SER A CA 1
ATOM 816 C C . SER A 1 112 ? 2.630 3.235 4.602 1.00 97.31 112 SER A C 1
ATOM 818 O O . SER A 1 112 ? 1.586 2.935 5.176 1.00 97.31 112 SER A O 1
ATOM 820 N N . LEU A 1 113 ? 3.786 3.350 5.261 1.00 96.31 113 LEU A N 1
ATOM 821 C CA . LEU A 1 113 ? 3.908 3.138 6.70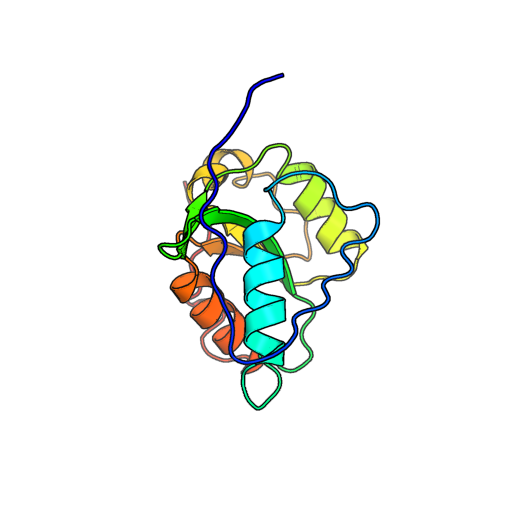6 1.00 96.31 113 LEU A CA 1
ATOM 822 C C . LEU A 1 113 ? 3.052 4.128 7.504 1.00 96.31 113 LEU A C 1
ATOM 824 O O . LEU A 1 113 ? 2.377 3.724 8.451 1.00 96.31 113 LEU A O 1
ATOM 828 N N . LYS A 1 114 ? 3.046 5.411 7.120 1.00 95.94 114 LYS A N 1
ATOM 829 C CA . LYS A 1 114 ? 2.191 6.434 7.745 1.00 95.94 114 LYS A CA 1
ATOM 830 C C . LYS A 1 114 ? 0.713 6.086 7.587 1.00 95.94 114 LYS A C 1
ATOM 832 O O . LYS A 1 114 ? -0.021 6.116 8.572 1.00 95.94 114 LYS A O 1
ATOM 837 N N . ALA A 1 115 ? 0.294 5.714 6.378 1.00 96.75 115 ALA A N 1
ATOM 838 C CA . ALA A 1 115 ? -1.083 5.334 6.091 1.00 96.75 115 ALA A CA 1
ATOM 839 C C . ALA A 1 115 ? -1.522 4.114 6.906 1.00 96.75 115 ALA A C 1
ATOM 841 O O . ALA A 1 115 ? -2.558 4.156 7.567 1.00 96.75 115 ALA A O 1
ATOM 842 N N . VAL A 1 116 ? -0.715 3.051 6.917 1.00 96.38 116 VAL A N 1
ATOM 843 C CA . VAL A 1 116 ? -1.032 1.820 7.649 1.00 96.38 116 VAL A CA 1
ATOM 844 C C . VAL A 1 116 ? -1.106 2.074 9.157 1.00 96.38 116 VAL A C 1
ATOM 846 O O . VAL A 1 116 ? -2.061 1.633 9.790 1.00 96.38 116 VAL A O 1
ATOM 849 N N . LYS A 1 117 ? -0.180 2.853 9.731 1.00 94.50 117 LYS A N 1
ATOM 850 C CA . LYS A 1 117 ? -0.207 3.211 11.163 1.00 94.50 117 LYS A CA 1
ATOM 851 C C . LYS A 1 117 ? -1.412 4.088 11.535 1.00 94.50 117 LYS A C 1
ATOM 85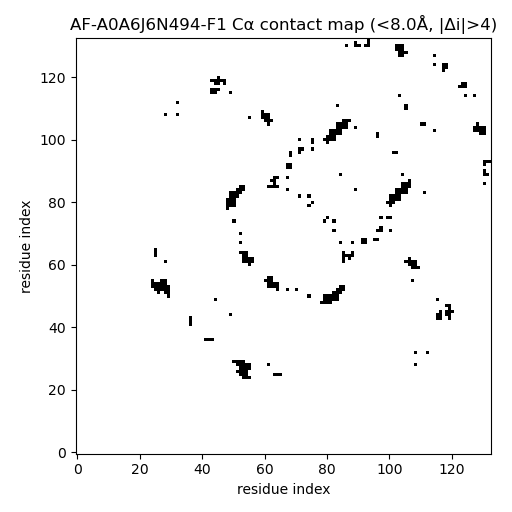3 O O . LYS A 1 117 ? -2.012 3.897 12.596 1.00 94.50 117 LYS A O 1
ATOM 858 N N . ALA A 1 118 ? -1.798 5.025 10.669 1.00 95.25 118 ALA A N 1
ATOM 859 C CA . ALA A 1 118 ? -3.009 5.829 10.857 1.00 95.25 118 ALA A CA 1
ATOM 860 C C . ALA A 1 118 ? -4.276 4.953 10.822 1.00 95.25 118 ALA A C 1
ATOM 862 O O . ALA A 1 118 ? -5.152 5.076 11.677 1.00 95.25 118 ALA A O 1
ATOM 863 N N . ILE A 1 119 ? -4.344 4.002 9.885 1.00 95.31 119 ILE A N 1
ATOM 864 C CA . ILE A 1 119 ? -5.429 3.013 9.820 1.00 95.31 119 ILE A CA 1
ATOM 865 C C . ILE A 1 119 ? -5.461 2.142 11.085 1.00 95.31 119 ILE A C 1
ATOM 867 O O . ILE A 1 119 ? -6.526 1.973 11.676 1.00 95.31 119 ILE A O 1
ATOM 871 N N . ALA A 1 120 ? -4.311 1.626 11.522 1.00 93.81 120 ALA A N 1
ATOM 872 C CA . ALA A 1 120 ? -4.197 0.744 12.684 1.00 93.81 120 ALA A CA 1
ATOM 873 C C . ALA A 1 120 ? -4.694 1.409 13.976 1.00 93.81 120 ALA A C 1
ATOM 875 O O . ALA A 1 120 ? -5.380 0.786 14.780 1.00 93.81 120 ALA A O 1
ATOM 876 N N . SER A 1 121 ? -4.383 2.694 14.154 1.00 91.81 121 SER A N 1
ATOM 877 C CA . SER A 1 121 ? -4.798 3.478 15.323 1.00 91.81 121 SER A CA 1
ATOM 878 C C . SER A 1 121 ? -6.204 4.077 15.203 1.00 91.81 121 SER A C 1
ATOM 880 O O . SER A 1 121 ? -6.670 4.715 16.145 1.00 91.81 121 SER A O 1
ATOM 882 N N . SER A 1 122 ? -6.883 3.906 14.059 1.00 85.81 122 SER A N 1
ATOM 883 C CA . SER A 1 122 ? -8.138 4.601 13.713 1.00 85.81 122 SER A CA 1
ATOM 884 C C . SER A 1 122 ? -8.072 6.132 13.855 1.00 85.81 122 SER A C 1
ATOM 886 O O . SER A 1 122 ? -9.103 6.804 13.858 1.00 85.81 122 SER A O 1
ATOM 888 N N . ASN A 1 123 ? -6.867 6.699 13.930 1.00 81.62 123 ASN A N 1
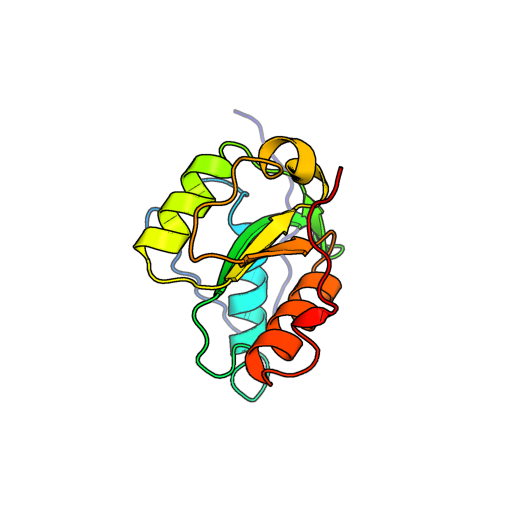ATOM 889 C CA . ASN A 1 123 ? -6.618 8.119 14.130 1.00 81.62 123 ASN A CA 1
ATOM 890 C C . ASN A 1 123 ? -5.988 8.712 12.865 1.00 81.62 123 ASN A C 1
ATOM 892 O O . ASN A 1 123 ? -5.159 8.082 12.214 1.00 81.62 123 ASN A O 1
ATOM 896 N N . GLY A 1 124 ? -6.395 9.923 12.483 1.00 79.12 124 GLY A N 1
ATOM 897 C CA . GLY A 1 124 ? -5.852 10.592 11.299 1.00 79.12 124 GLY A CA 1
ATOM 898 C C . GLY A 1 124 ? -6.225 9.925 9.972 1.00 79.12 124 GLY A C 1
ATOM 899 O O . GLY A 1 124 ? -5.690 10.288 8.931 1.00 79.12 124 GLY A O 1
ATOM 900 N N . THR A 1 125 ? -7.171 8.981 9.958 1.00 83.00 125 THR A N 1
ATOM 901 C 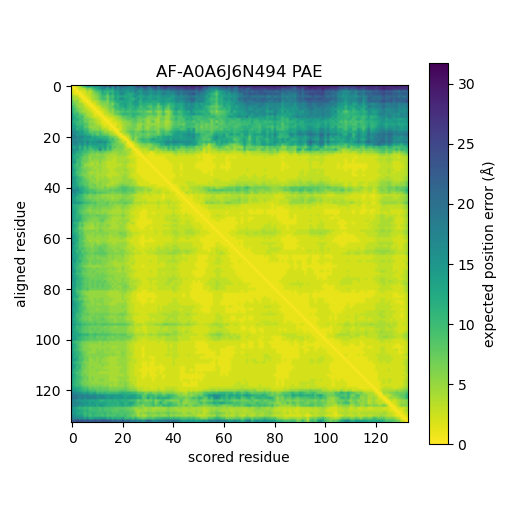CA . THR A 1 125 ? -7.623 8.372 8.702 1.00 83.00 125 THR A CA 1
ATOM 902 C C . THR A 1 125 ? -8.274 9.407 7.789 1.00 83.00 125 THR A C 1
ATOM 904 O O . THR A 1 125 ? -8.156 9.298 6.576 1.00 83.00 125 THR A O 1
ATOM 907 N N . ALA A 1 126 ? -8.932 10.439 8.323 1.00 80.88 126 ALA A N 1
ATOM 908 C CA . ALA A 1 126 ? -9.565 11.498 7.533 1.00 80.88 126 ALA A CA 1
ATOM 909 C C . ALA A 1 126 ? -8.565 12.325 6.701 1.00 80.88 126 ALA A C 1
ATOM 911 O O . ALA A 1 126 ? -8.896 12.708 5.585 1.00 80.88 126 ALA A O 1
ATOM 912 N N . SER A 1 127 ? -7.341 12.539 7.194 1.00 86.62 127 SER A N 1
ATOM 913 C CA . SER A 1 127 ? -6.314 13.338 6.509 1.00 86.62 127 SER A CA 1
ATOM 914 C C . SER A 1 127 ? -5.471 12.543 5.509 1.00 86.62 127 SER A C 1
ATOM 916 O O . SER A 1 127 ? -4.590 13.114 4.865 1.00 86.62 127 SER A O 1
ATOM 918 N N . LEU A 1 128 ? -5.720 11.236 5.359 1.00 92.19 128 LEU A N 1
ATOM 919 C CA . LEU A 1 128 ? -4.966 10.417 4.418 1.00 92.19 128 LEU A CA 1
ATOM 920 C C . LEU A 1 128 ? -5.214 10.863 2.972 1.00 92.19 128 LEU A C 1
ATOM 922 O O . LEU A 1 128 ? -6.374 11.029 2.573 1.00 92.19 128 LEU A O 1
ATOM 926 N N . PRO A 1 129 ? -4.139 11.022 2.178 1.00 93.25 129 PRO A N 1
ATOM 927 C CA . PRO A 1 129 ? -4.238 11.506 0.812 1.00 93.25 129 PRO A CA 1
ATOM 928 C C . PRO A 1 129 ? -5.042 10.526 -0.042 1.00 93.25 129 PRO A C 1
ATOM 930 O O . PRO A 1 129 ? -4.842 9.314 0.013 1.00 93.25 129 PRO A O 1
ATOM 933 N N . SER A 1 130 ? -5.933 11.063 -0.867 1.00 93.06 130 SER A N 1
ATOM 934 C CA . SER A 1 130 ? -6.663 10.313 -1.890 1.00 93.06 130 SER A CA 1
ATOM 935 C C . SER A 1 130 ? -6.263 10.809 -3.279 1.00 93.06 130 SER A C 1
ATOM 937 O O . SER A 1 130 ? -5.585 11.832 -3.418 1.00 93.06 130 SER A O 1
ATOM 939 N N . CYS A 1 131 ? -6.627 10.055 -4.313 1.00 91.31 131 CYS A N 1
ATOM 940 C CA . CYS A 1 131 ? -6.519 10.538 -5.682 1.00 91.31 131 CYS A CA 1
ATOM 941 C C . CYS A 1 131 ? -7.664 11.524 -5.941 1.00 91.31 131 CYS A C 1
ATOM 943 O O . CYS A 1 131 ? -8.834 11.150 -5.886 1.00 91.31 131 CYS A O 1
ATOM 945 N N . THR A 1 132 ? -7.317 12.777 -6.208 1.00 86.75 132 THR A N 1
ATOM 946 C CA . THR A 1 132 ? -8.246 13.853 -6.564 1.00 86.75 132 THR A CA 1
ATOM 947 C C . THR A 1 132 ? -7.922 14.342 -7.970 1.00 86.75 132 THR A C 1
ATOM 949 O O . THR A 1 132 ? -6.768 14.242 -8.386 1.00 86.75 132 THR A O 1
ATOM 952 N N . LYS A 1 133 ? -8.940 14.833 -8.688 1.00 63.25 133 LYS A N 1
ATOM 953 C CA . LYS A 1 133 ? -8.752 15.531 -9.968 1.00 63.25 133 LYS A CA 1
ATOM 954 C C . LYS A 1 133 ? -8.008 16.848 -9.782 1.00 63.25 133 LYS A C 1
ATOM 956 O O . LYS A 1 133 ? -8.111 17.411 -8.667 1.00 63.25 133 LYS A O 1
#

Secondary structure (DSSP, 8-state):
-----------SS------TT--SGGGHHHHHHHHHHHHSSS-TTTT--EEE--EE-TT-BEEP-S-HHHHHHHHHHTT-SEEEEEGGGHHHHTT-PPTT-EEEEESBHHHHHHHHHHHHTTSSGGGS-----

Solvent-accessible surface area (backbone atoms only — not comparable to full-atom values): 7951 Å² total; per-residue (Å²): 140,82,91,78,91,75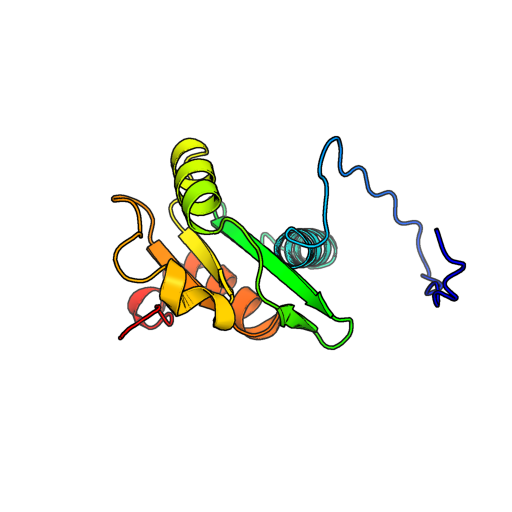,90,78,86,88,65,103,62,92,83,87,83,87,69,78,96,69,79,74,62,41,48,38,41,45,52,51,52,52,53,48,36,74,76,42,92,70,67,56,39,56,89,57,53,70,38,56,43,11,20,56,48,97,89,34,44,34,37,60,62,86,64,61,54,63,48,53,54,49,32,43,76,73,63,18,47,35,34,41,35,22,50,82,40,29,83,65,42,54,96,52,70,57,90,82,43,48,62,33,46,26,54,30,52,68,50,45,52,50,49,38,43,22,55,32,66,72,43,68,55,85,76,56,50,55,63,73,136

Organism: NCBI:txid449393

Foldseek 3Di:
DDDDDDDDDDDPDDDDDDPDPDDDQFCQLVVVVVVVCVVDPDGLQLPAQEEETFGADPVFFTHADPPVLVVLVVSVVVVHQEYEHEQVCLVVCVPRRDPRHAYAYDGGNVLVSVQSNCNNVVHCVVVGHHRDD

Nearest PDB structures (foldseek):
  3wu6-assembly1_E  TM=8.917E-01  e=4.719E-06  Escherichia coli DH1
  3wu6-assembly1_A  TM=8.445E-01  e=7.522E-06  Escherichia coli DH1
  9cc0-assembly1_F  TM=9.025E-01  e=5.546E-05  Homo sapiens
  7ypk-assembly1_B  TM=8.484E-01  e=8.840E-05  Meiothermus taiwanensis
  7sxo-assembly1_C  TM=7.638E-01  e=1.233E-04  Saccharomyces cerevisiae S288C

pLDDT: mean 90.25, std 9.85, range [40.03, 98.25]

Radius of gyration: 15.41 Å; Cα contacts (8 Å, |Δi|>4): 189; chains: 1; bounding box: 42×34×40 Å

InterPro domains:
  IPR008269 Peptidase S16, Lon proteolytic domain [PF05362] (23-115)
  IPR008269 Peptidase S16, Lon proteolytic domain [PS51786] (1-119)
  IPR014721 Small ribosomal subunit protein uS5 domain 2-type fold, subgroup [G3DSA:3.30.230.10] (3-127)
  IPR020568 Ribosomal protein uS5 domain 2-type superfamily [SSF54211] (12-114)
  IPR027065 Lon protease [PTHR10046] (21-116)